Protein AF-A0AAD5NAV1-F1 (afdb_monomer_lite)

Organism: Parelaphostrongylus tenuis (NCBI:txid148309)

Sequence (159 aa):
MESCVYFWVASNVWLARWSDDAETIQQSSNDSSYETNMRLAIYTSLGMGQAVFVCVASTIMALGMVGASRLLHEGILRNILHCPMLFFDITPIGRILNRFGKDTEVVDNELLKSVGQWFFTVGQIVITTVLLLYVTPWAFGPVIAILCINMVVLVNIHF

Structure (mmCIF, N/CA/C/O backbone):
data_AF-A0AAD5NAV1-F1
#
_entry.id   AF-A0AAD5NAV1-F1
#
loop_
_atom_site.group_PDB
_atom_site.id
_atom_site.type_symbol
_atom_site.label_atom_id
_atom_site.label_alt_id
_atom_site.label_comp_id
_atom_site.label_asym_id
_atom_site.label_entity_id
_atom_site.label_seq_id
_atom_site.pdbx_PDB_ins_code
_atom_site.Cartn_x
_atom_site.Cartn_y
_atom_site.Cartn_z
_atom_site.occupancy
_atom_site.B_iso_or_equiv
_atom_site.auth_seq_id
_atom_site.auth_comp_id
_atom_site.auth_asym_id
_atom_site.auth_atom_id
_atom_site.pdbx_PDB_model_num
ATOM 1 N N . MET A 1 1 ? -2.812 3.227 1.968 1.00 52.16 1 MET A N 1
ATOM 2 C CA . MET A 1 1 ? -1.584 2.424 1.739 1.00 52.16 1 MET A CA 1
ATOM 3 C C . MET A 1 1 ? -1.568 1.736 0.373 1.00 52.16 1 MET A C 1
ATOM 5 O O . MET A 1 1 ? -0.492 1.492 -0.150 1.00 52.16 1 MET A O 1
ATOM 9 N N . GLU A 1 2 ? -2.721 1.471 -0.243 1.00 56.53 2 GLU A N 1
ATOM 10 C CA . GLU A 1 2 ? -2.827 0.736 -1.517 1.00 56.53 2 GLU A CA 1
ATOM 11 C C . GLU A 1 2 ? -2.308 1.509 -2.737 1.00 56.53 2 GLU A C 1
ATOM 13 O O . GLU A 1 2 ? -1.747 0.932 -3.663 1.00 56.53 2 GLU A O 1
ATOM 18 N N . SER A 1 3 ? -2.371 2.836 -2.703 1.00 59.62 3 SER A N 1
ATOM 19 C CA . SER A 1 3 ? -1.851 3.694 -3.772 1.00 59.62 3 SER A CA 1
ATOM 20 C C . SER A 1 3 ? -0.318 3.715 -3.834 1.00 59.62 3 SER A C 1
ATOM 22 O O . SER A 1 3 ? 0.250 4.056 -4.866 1.00 59.62 3 SER A O 1
ATOM 24 N N . CYS A 1 4 ? 0.366 3.314 -2.755 1.00 66.38 4 CYS A N 1
ATOM 25 C CA . CYS A 1 4 ? 1.828 3.286 -2.682 1.00 66.38 4 CYS A CA 1
ATOM 26 C C . CYS A 1 4 ? 2.443 2.263 -3.640 1.00 66.38 4 CYS A C 1
ATOM 28 O O . CYS A 1 4 ? 3.585 2.430 -4.056 1.00 66.38 4 CYS A O 1
ATOM 30 N N . VAL A 1 5 ? 1.687 1.222 -3.995 1.00 69.19 5 VAL A N 1
ATOM 31 C CA . VAL A 1 5 ? 2.129 0.155 -4.898 1.00 69.19 5 VAL A CA 1
ATOM 32 C C . VAL A 1 5 ? 2.422 0.700 -6.285 1.00 69.19 5 VAL A C 1
ATOM 34 O O . VAL A 1 5 ? 3.494 0.464 -6.828 1.00 69.19 5 VAL A O 1
ATOM 37 N N . TYR A 1 6 ? 1.491 1.479 -6.831 1.00 73.94 6 TYR A N 1
ATOM 38 C CA . TYR A 1 6 ? 1.618 2.050 -8.168 1.00 73.94 6 TYR A CA 1
ATOM 39 C C . TYR A 1 6 ? 2.817 2.991 -8.260 1.00 73.94 6 TYR A C 1
ATOM 41 O O . TYR A 1 6 ? 3.597 2.899 -9.204 1.00 73.94 6 TYR A O 1
ATOM 49 N N . PHE A 1 7 ? 3.012 3.837 -7.243 1.00 76.69 7 PHE A N 1
ATOM 50 C CA . PHE A 1 7 ? 4.182 4.712 -7.158 1.00 76.69 7 PHE A CA 1
ATOM 51 C C . PHE A 1 7 ? 5.487 3.924 -7.026 1.00 76.69 7 PHE A C 1
ATOM 53 O O . PHE A 1 7 ? 6.465 4.249 -7.695 1.00 76.69 7 PHE A O 1
ATOM 60 N N . TRP A 1 8 ? 5.500 2.864 -6.214 1.00 79.19 8 TRP A N 1
ATOM 61 C CA . TRP A 1 8 ? 6.674 2.010 -6.054 1.00 79.19 8 TRP A CA 1
ATOM 62 C C . TRP A 1 8 ? 7.045 1.313 -7.367 1.00 79.19 8 TRP A C 1
ATOM 64 O O . TRP A 1 8 ? 8.204 1.343 -7.772 1.00 79.19 8 TRP A O 1
ATOM 74 N N . VAL A 1 9 ? 6.071 0.750 -8.082 1.00 80.62 9 VAL A N 1
ATOM 75 C CA . VAL A 1 9 ? 6.316 0.104 -9.379 1.00 80.62 9 VAL A CA 1
ATOM 76 C C . VAL A 1 9 ? 6.769 1.123 -10.425 1.00 80.62 9 VAL A C 1
ATOM 78 O O . VAL A 1 9 ? 7.759 0.878 -11.106 1.00 80.62 9 VAL A O 1
ATOM 81 N N . ALA A 1 10 ? 6.119 2.286 -10.519 1.00 81.44 10 ALA A N 1
ATOM 82 C CA . ALA A 1 10 ? 6.519 3.347 -11.446 1.00 81.44 10 ALA A CA 1
ATOM 83 C C . ALA A 1 10 ? 7.958 3.830 -11.191 1.00 81.44 10 ALA A C 1
ATOM 85 O O . ALA A 1 10 ? 8.724 4.007 -12.136 1.00 81.44 10 ALA A O 1
ATOM 86 N N . SER A 1 11 ? 8.340 3.972 -9.919 1.00 84.25 11 SER A N 1
ATOM 87 C CA . SER A 1 11 ? 9.700 4.315 -9.497 1.00 84.25 11 SER A CA 1
ATOM 88 C C . SER A 1 11 ? 10.721 3.265 -9.956 1.00 84.25 11 SER A C 1
ATOM 90 O O . SER A 1 11 ? 11.721 3.611 -10.584 1.00 84.25 11 SER A O 1
ATOM 92 N N . ASN A 1 12 ? 10.426 1.976 -9.746 1.00 85.88 12 ASN A N 1
ATOM 93 C CA . ASN A 1 12 ? 11.287 0.875 -10.192 1.00 85.88 12 ASN A CA 1
ATOM 94 C C . ASN A 1 12 ? 11.408 0.798 -11.721 1.00 85.88 12 ASN A C 1
ATOM 96 O O . ASN A 1 12 ? 12.498 0.574 -12.239 1.00 85.88 12 ASN A O 1
ATOM 100 N N . VAL A 1 13 ? 10.315 1.012 -12.458 1.00 85.50 13 VAL A N 1
ATOM 101 C CA . VAL A 1 13 ? 10.336 1.018 -13.931 1.00 85.50 13 VAL A CA 1
ATOM 102 C C . VAL A 1 13 ? 11.151 2.192 -14.464 1.00 85.50 13 VAL A C 1
ATOM 104 O O . VAL A 1 13 ? 11.938 2.020 -15.393 1.00 85.50 13 VAL A O 1
ATOM 107 N N . TRP A 1 14 ? 10.989 3.377 -13.875 1.00 86.38 14 TRP A N 1
ATOM 108 C CA . TRP A 1 14 ? 11.767 4.556 -14.244 1.00 86.38 14 TRP A CA 1
ATOM 109 C C . TRP A 1 14 ? 13.263 4.347 -13.991 1.00 86.38 14 TRP A C 1
ATOM 111 O O . TRP A 1 14 ? 14.080 4.623 -14.866 1.00 86.38 14 TRP A O 1
ATOM 121 N N . LEU A 1 15 ? 13.617 3.785 -12.831 1.00 85.38 15 LEU A N 1
ATOM 122 C CA . LEU A 1 15 ? 14.986 3.382 -12.501 1.00 85.38 15 LEU A CA 1
ATOM 123 C C . LEU A 1 15 ? 15.550 2.372 -13.502 1.00 85.38 15 LEU A C 1
ATOM 125 O O . LEU A 1 15 ? 16.676 2.544 -13.956 1.00 85.38 15 LEU A O 1
ATOM 129 N N . ALA A 1 16 ? 14.774 1.351 -13.874 1.00 85.38 16 ALA A N 1
ATOM 130 C CA . ALA A 1 16 ? 15.208 0.353 -14.847 1.00 85.38 16 ALA A CA 1
ATOM 131 C C . ALA A 1 16 ? 15.516 0.990 -16.212 1.00 85.38 16 ALA A C 1
ATOM 133 O O . ALA A 1 16 ? 16.552 0.700 -16.801 1.00 85.38 16 ALA A O 1
ATOM 134 N N . ARG A 1 17 ? 14.666 1.915 -16.681 1.00 84.31 17 ARG A N 1
ATOM 135 C CA . ARG A 1 17 ? 14.905 2.671 -17.924 1.00 84.31 17 ARG A CA 1
ATOM 136 C C . ARG A 1 17 ? 16.124 3.577 -17.834 1.00 84.31 17 ARG A C 1
ATOM 138 O O . ARG A 1 17 ? 16.889 3.673 -18.784 1.00 84.31 17 ARG A O 1
ATOM 145 N N . TRP A 1 18 ? 16.311 4.235 -16.696 1.00 84.31 18 TRP A N 1
ATOM 146 C CA . TRP A 1 18 ? 17.480 5.079 -16.497 1.00 84.31 18 TRP A CA 1
ATOM 147 C C . TRP A 1 18 ? 18.773 4.254 -16.466 1.00 84.31 18 TRP A C 1
ATOM 149 O O . TRP A 1 18 ? 19.765 4.686 -17.042 1.00 84.31 18 TRP A O 1
ATOM 159 N N . SER A 1 19 ? 18.756 3.064 -15.861 1.00 85.00 19 SER A N 1
ATOM 160 C CA . SER A 1 19 ? 19.915 2.166 -15.838 1.00 85.00 19 SER A CA 1
ATOM 161 C C . SER A 1 19 ? 20.346 1.726 -17.240 1.00 85.00 19 SER A C 1
ATOM 163 O O . SER A 1 19 ? 21.541 1.675 -17.499 1.00 85.00 19 SER A O 1
ATOM 165 N N . ASP A 1 20 ? 19.393 1.442 -18.131 1.00 83.56 20 ASP A N 1
ATOM 166 C CA . ASP A 1 20 ? 19.652 1.017 -19.517 1.00 83.56 20 ASP A CA 1
ATOM 167 C C . ASP A 1 20 ? 20.268 2.159 -20.352 1.00 83.56 20 ASP A C 1
ATOM 169 O O . ASP A 1 20 ? 21.282 2.009 -21.032 1.00 83.56 20 ASP A O 1
ATOM 173 N N . ASP A 1 21 ? 19.723 3.370 -20.207 1.00 78.56 21 ASP A N 1
ATOM 174 C CA . ASP A 1 21 ? 20.239 4.559 -20.890 1.00 78.56 21 ASP A CA 1
ATOM 175 C C . ASP A 1 21 ? 21.596 5.035 -20.334 1.00 78.56 21 ASP A C 1
ATOM 177 O O . ASP A 1 21 ? 22.373 5.673 -21.050 1.00 78.56 21 ASP A O 1
ATOM 181 N N . ALA A 1 22 ? 21.894 4.762 -19.058 1.00 75.12 22 ALA A N 1
ATOM 182 C CA . ALA A 1 22 ? 23.135 5.191 -18.411 1.00 75.12 22 ALA A CA 1
ATOM 183 C C . ALA A 1 22 ? 24.380 4.586 -19.080 1.00 75.12 22 ALA A C 1
ATOM 185 O O . ALA A 1 22 ? 25.394 5.279 -19.203 1.00 75.12 22 ALA A O 1
ATOM 186 N N . GLU A 1 23 ? 24.292 3.347 -19.577 1.00 70.00 23 GLU A N 1
ATOM 187 C CA . GLU A 1 23 ? 25.383 2.700 -20.321 1.00 70.00 23 GLU A CA 1
ATOM 188 C C . GLU A 1 23 ? 25.693 3.430 -21.639 1.00 70.00 23 GLU A C 1
ATOM 190 O O . GLU A 1 23 ? 26.857 3.588 -22.012 1.00 70.00 23 GLU A O 1
ATOM 195 N N . THR A 1 24 ? 24.668 3.966 -22.308 1.00 68.25 24 THR A N 1
ATOM 196 C CA . THR A 1 24 ? 24.815 4.713 -23.572 1.00 68.25 24 THR A CA 1
ATOM 197 C C . THR A 1 24 ? 25.344 6.136 -23.341 1.00 68.25 24 THR A C 1
ATOM 199 O O . THR A 1 24 ? 26.148 6.656 -24.120 1.00 68.25 24 THR A O 1
ATOM 202 N N . ILE A 1 25 ? 24.939 6.780 -22.240 1.00 65.31 25 ILE A N 1
ATOM 203 C CA . ILE A 1 25 ? 25.356 8.147 -21.880 1.00 65.31 25 ILE A CA 1
ATOM 204 C C . ILE A 1 25 ? 26.848 8.206 -21.514 1.00 65.31 25 ILE A C 1
ATOM 206 O O . ILE A 1 25 ? 27.511 9.205 -21.796 1.00 65.31 25 ILE A O 1
ATOM 210 N N . GLN A 1 26 ? 27.412 7.130 -20.958 1.00 65.00 26 GLN A N 1
ATOM 211 C CA . GLN A 1 26 ? 28.832 7.061 -20.594 1.00 65.00 26 GLN A CA 1
ATOM 212 C C . GLN A 1 26 ? 29.778 7.135 -21.813 1.00 65.00 26 GLN A C 1
ATOM 214 O O . GLN A 1 26 ? 30.940 7.515 -21.663 1.00 65.00 26 GLN A O 1
ATOM 219 N N . GLN A 1 27 ? 29.287 6.843 -23.024 1.00 64.56 27 GLN A N 1
ATOM 220 C CA . GLN A 1 27 ? 30.049 6.957 -24.275 1.00 64.56 27 GLN A CA 1
ATOM 221 C C . GLN A 1 27 ? 29.978 8.349 -24.936 1.00 64.56 27 GLN A C 1
ATOM 223 O O . GLN A 1 27 ? 30.825 8.653 -25.775 1.00 64.56 27 GLN A O 1
ATOM 228 N N . SER A 1 28 ? 29.021 9.211 -24.565 1.00 63.28 28 SER A N 1
ATOM 229 C CA . SER A 1 28 ? 28.810 10.537 -25.178 1.00 63.28 28 SER A CA 1
ATOM 230 C C . SER A 1 28 ? 29.193 11.665 -24.210 1.00 63.28 28 SER A C 1
ATOM 232 O O . SER A 1 28 ? 28.395 12.135 -23.404 1.00 63.28 28 SER A O 1
ATOM 234 N N . SER A 1 29 ? 30.450 12.099 -24.267 1.00 59.28 29 SER A N 1
ATOM 235 C CA . SER A 1 29 ? 31.145 12.835 -23.201 1.00 59.28 29 SER A CA 1
ATOM 236 C C . SER A 1 29 ? 30.916 14.354 -23.104 1.00 59.28 29 SER A C 1
ATOM 238 O O . SER A 1 29 ? 31.572 14.976 -22.275 1.00 59.28 29 SER A O 1
ATOM 240 N N . ASN A 1 30 ? 30.002 14.972 -23.867 1.00 59.34 30 ASN A N 1
ATOM 241 C CA . ASN A 1 30 ? 29.906 16.446 -23.897 1.00 59.34 30 ASN A CA 1
ATOM 242 C C . ASN A 1 30 ? 28.558 17.094 -23.518 1.00 59.34 30 ASN A C 1
ATOM 244 O O . ASN A 1 30 ? 28.559 18.300 -23.309 1.00 59.34 30 ASN A O 1
ATOM 248 N N . ASP A 1 31 ? 27.453 16.351 -23.351 1.00 59.94 31 ASP A N 1
ATOM 249 C CA . ASP A 1 31 ? 26.134 16.940 -22.989 1.00 59.94 31 ASP A CA 1
ATOM 250 C C . ASP A 1 31 ? 25.371 16.176 -21.877 1.00 59.94 31 ASP A C 1
ATOM 252 O O . ASP A 1 31 ? 24.216 16.456 -21.556 1.00 59.94 31 ASP A O 1
ATOM 256 N N . SER A 1 32 ? 26.024 15.208 -21.228 1.00 65.06 32 SER A N 1
ATOM 257 C CA . SER A 1 32 ? 25.398 14.242 -20.309 1.00 65.06 32 SER A CA 1
ATOM 258 C C . SER A 1 32 ? 24.888 14.826 -18.982 1.00 65.06 32 SER A C 1
ATOM 260 O O . SER A 1 32 ? 24.004 14.244 -18.341 1.00 65.06 32 SER A O 1
ATOM 262 N N . SER A 1 33 ? 25.403 15.979 -18.552 1.00 70.00 33 SER A N 1
ATOM 263 C CA . SER A 1 33 ? 25.073 16.563 -17.245 1.00 70.00 33 SER A CA 1
ATOM 264 C C . SER A 1 33 ? 23.645 17.113 -17.171 1.00 70.00 33 SER A C 1
ATOM 266 O O . SER A 1 33 ? 22.988 16.973 -16.140 1.00 70.00 33 SER A O 1
ATOM 268 N N . TYR A 1 34 ? 23.137 17.731 -18.243 1.00 77.19 34 TYR A N 1
ATOM 269 C CA . TYR A 1 34 ? 21.789 18.316 -18.249 1.00 77.19 34 TYR A CA 1
ATOM 270 C C . TYR A 1 34 ? 20.701 17.230 -18.239 1.00 77.19 34 TYR A C 1
ATOM 272 O O . TYR A 1 34 ? 19.802 17.256 -17.396 1.00 77.19 34 TYR A O 1
ATOM 280 N N . GLU A 1 35 ? 20.846 16.221 -19.099 1.00 78.06 35 GLU A N 1
ATOM 281 C CA . GLU A 1 35 ? 19.932 15.076 -19.201 1.00 78.06 35 GLU A CA 1
ATOM 282 C C . GLU A 1 35 ? 19.859 14.273 -17.893 1.00 78.06 35 GLU A C 1
ATOM 284 O O . GLU A 1 35 ? 18.776 13.902 -17.432 1.00 78.06 35 GLU A O 1
ATOM 289 N N . THR A 1 36 ? 21.003 14.059 -17.235 1.00 80.06 36 THR A N 1
ATOM 290 C CA . THR A 1 36 ? 21.067 13.331 -15.957 1.00 80.06 36 THR A CA 1
ATOM 291 C C . THR A 1 36 ? 20.356 14.093 -14.837 1.00 80.06 36 THR A C 1
ATOM 293 O O . THR A 1 36 ? 19.581 13.504 -14.080 1.00 80.06 36 THR A O 1
ATOM 296 N N . ASN A 1 37 ? 20.556 15.413 -14.757 1.00 83.19 37 ASN A N 1
ATOM 297 C CA . ASN A 1 37 ? 19.893 16.252 -13.757 1.00 83.19 37 ASN A CA 1
ATOM 298 C C . ASN A 1 37 ? 18.370 16.299 -13.960 1.00 83.19 37 ASN A C 1
ATOM 300 O O . ASN A 1 37 ? 17.624 16.231 -12.982 1.00 83.19 37 ASN A O 1
ATOM 304 N N . MET A 1 38 ? 17.889 16.351 -15.209 1.00 84.38 38 MET A N 1
ATOM 305 C CA . MET A 1 38 ? 16.451 16.330 -15.504 1.00 84.38 38 MET A CA 1
ATOM 306 C C . MET A 1 38 ? 15.803 14.989 -15.120 1.00 84.38 38 MET A C 1
ATOM 308 O O . MET A 1 38 ? 14.732 14.965 -14.510 1.00 84.38 38 MET A O 1
ATOM 312 N N . ARG A 1 39 ? 16.470 13.862 -15.392 1.00 82.88 39 ARG A N 1
ATOM 313 C CA . ARG A 1 39 ? 15.993 12.515 -15.018 1.00 82.88 39 ARG A CA 1
ATOM 314 C C . ARG A 1 39 ? 15.960 12.305 -13.503 1.00 82.88 39 ARG A C 1
ATOM 316 O O . ARG A 1 39 ? 14.995 11.737 -12.983 1.00 82.88 39 ARG A O 1
ATOM 323 N N . LEU A 1 40 ? 16.967 12.817 -12.790 1.00 86.44 40 LEU A N 1
ATOM 324 C CA . LEU A 1 40 ? 17.005 12.820 -11.327 1.00 86.44 40 LEU A CA 1
ATOM 325 C C . LEU A 1 40 ? 15.874 13.687 -10.744 1.00 86.44 40 LEU A C 1
ATOM 327 O O . LEU A 1 40 ? 15.228 13.283 -9.776 1.00 86.44 40 LEU A O 1
ATOM 331 N N . ALA A 1 41 ? 15.579 14.841 -11.352 1.00 88.25 41 ALA A N 1
ATOM 332 C CA . ALA A 1 41 ? 14.468 15.703 -10.942 1.00 88.25 41 ALA A CA 1
ATOM 333 C C . ALA A 1 41 ? 13.101 15.002 -11.089 1.00 88.25 41 ALA A C 1
ATOM 335 O O . ALA A 1 41 ? 12.249 15.090 -10.201 1.00 88.25 41 ALA A O 1
ATOM 336 N N . ILE A 1 42 ? 12.893 14.236 -12.164 1.00 87.69 42 ILE A N 1
ATOM 337 C CA . ILE A 1 42 ? 11.669 13.436 -12.353 1.00 87.69 42 ILE A CA 1
ATOM 338 C C . ILE A 1 42 ? 11.567 12.331 -11.291 1.00 87.69 42 ILE A C 1
ATOM 340 O O . ILE A 1 42 ? 10.531 12.181 -10.648 1.00 87.69 42 ILE A O 1
ATOM 344 N N . TYR A 1 43 ? 12.648 11.595 -11.036 1.00 86.00 43 TYR A N 1
ATOM 345 C CA . TYR A 1 43 ? 12.651 10.534 -10.025 1.00 86.00 43 TYR A CA 1
ATOM 346 C C . TYR A 1 43 ? 12.380 11.065 -8.604 1.00 86.00 43 TYR A C 1
ATOM 348 O O . TYR A 1 43 ? 11.557 10.527 -7.861 1.00 86.00 43 TYR A O 1
ATOM 356 N N . THR A 1 44 ? 13.044 12.161 -8.235 1.00 87.69 44 THR A N 1
ATOM 357 C CA . THR A 1 44 ? 12.891 12.798 -6.917 1.00 87.69 44 THR A CA 1
ATOM 358 C C . THR A 1 44 ? 11.506 13.412 -6.727 1.00 87.69 44 THR A C 1
ATOM 360 O O . THR A 1 44 ? 10.917 13.252 -5.657 1.00 87.69 44 THR A O 1
ATOM 363 N N . SER A 1 45 ? 10.937 14.045 -7.758 1.00 87.94 45 SER A N 1
ATOM 364 C CA . SER A 1 45 ? 9.566 14.572 -7.702 1.00 87.94 45 SER A CA 1
ATOM 365 C C . SER A 1 45 ? 8.512 13.466 -7.579 1.00 87.94 45 SER A C 1
ATOM 367 O O . SER A 1 45 ? 7.575 13.617 -6.793 1.00 87.94 45 SER A O 1
ATOM 369 N N . LEU A 1 46 ? 8.691 12.323 -8.254 1.00 85.88 46 LEU A N 1
ATOM 370 C CA . LEU A 1 46 ? 7.827 11.146 -8.090 1.00 85.88 46 LEU A CA 1
ATOM 371 C C . LEU A 1 46 ? 7.880 10.591 -6.659 1.00 85.88 46 LEU A C 1
ATOM 373 O O . LEU A 1 46 ? 6.834 10.330 -6.061 1.00 85.88 46 LEU A O 1
ATOM 377 N N . GLY A 1 47 ? 9.079 10.465 -6.081 1.00 86.12 47 GLY A N 1
ATOM 378 C CA . GLY A 1 47 ? 9.255 10.016 -4.696 1.00 86.12 47 GLY A CA 1
ATOM 379 C C . GLY A 1 47 ? 8.661 10.988 -3.671 1.00 86.12 47 GLY A C 1
ATOM 380 O O . GLY A 1 47 ? 8.013 10.574 -2.709 1.00 86.12 47 GLY A O 1
ATOM 381 N N . MET A 1 48 ? 8.811 12.293 -3.895 1.00 88.94 48 MET A N 1
ATOM 382 C CA . MET A 1 48 ? 8.233 13.314 -3.020 1.00 88.94 48 MET A CA 1
ATOM 383 C C . MET A 1 48 ? 6.701 13.345 -3.119 1.00 88.94 48 MET A C 1
ATOM 385 O O . MET A 1 48 ? 6.022 13.423 -2.095 1.00 88.94 48 MET A O 1
ATOM 389 N N . GLY A 1 49 ? 6.149 13.186 -4.326 1.00 87.62 49 GLY A N 1
ATOM 390 C CA . GLY A 1 49 ? 4.712 13.015 -4.541 1.00 87.62 49 GLY A CA 1
ATOM 391 C C . GLY A 1 49 ? 4.158 11.783 -3.822 1.00 87.62 49 GLY A C 1
ATOM 392 O O . GLY A 1 49 ? 3.128 11.871 -3.152 1.00 87.62 49 GLY A O 1
ATOM 393 N N . GLN A 1 50 ? 4.881 10.660 -3.870 1.00 84.12 50 GLN A N 1
ATOM 394 C CA . GLN A 1 50 ? 4.534 9.457 -3.114 1.00 84.12 50 GLN A CA 1
ATOM 395 C C . GLN A 1 50 ? 4.507 9.727 -1.604 1.00 84.12 50 GLN A C 1
ATOM 397 O O . GLN A 1 50 ? 3.541 9.351 -0.940 1.00 84.12 50 GLN A O 1
ATOM 402 N N . ALA A 1 51 ? 5.535 10.382 -1.056 1.00 85.38 51 ALA A N 1
ATOM 403 C CA . ALA A 1 51 ? 5.616 10.678 0.374 1.00 85.38 51 ALA A CA 1
ATOM 404 C C . ALA A 1 51 ? 4.435 11.540 0.847 1.00 85.38 51 ALA A C 1
ATOM 406 O O . ALA A 1 51 ? 3.785 11.213 1.842 1.00 85.38 51 ALA A O 1
ATOM 407 N N . VAL A 1 52 ? 4.099 12.594 0.097 1.00 89.75 52 VAL A N 1
ATOM 408 C CA . VAL A 1 52 ? 2.939 13.451 0.390 1.00 89.75 52 VAL A CA 1
ATOM 409 C C . VAL A 1 52 ? 1.645 12.644 0.339 1.00 89.75 52 VAL A C 1
ATOM 411 O O . VAL A 1 52 ? 0.829 12.727 1.258 1.00 89.75 52 VAL A O 1
ATOM 414 N N . PHE A 1 53 ? 1.470 11.821 -0.694 1.00 84.81 53 PHE A N 1
ATOM 415 C CA . PHE A 1 53 ? 0.280 10.992 -0.837 1.00 84.81 53 PHE A CA 1
ATOM 416 C C . PHE A 1 53 ? 0.117 10.014 0.339 1.00 84.81 53 PHE A C 1
ATOM 418 O O . PHE A 1 53 ? -0.983 9.863 0.872 1.00 84.81 53 PHE A O 1
ATOM 425 N N . VAL A 1 54 ? 1.207 9.382 0.787 1.00 83.44 54 VAL A N 1
ATOM 426 C CA . VAL A 1 54 ? 1.199 8.484 1.953 1.00 83.44 54 VAL A CA 1
ATOM 427 C C . VAL A 1 54 ? 0.771 9.230 3.213 1.00 83.44 54 VAL A C 1
ATOM 429 O O . VAL A 1 54 ? -0.080 8.725 3.942 1.00 83.44 54 VAL A O 1
ATOM 432 N N . CYS A 1 55 ? 1.317 10.424 3.454 1.00 86.88 55 CYS A N 1
ATOM 433 C CA . CYS A 1 55 ? 0.974 11.241 4.619 1.00 86.88 55 CYS A CA 1
ATOM 434 C C . CYS A 1 55 ? -0.502 11.667 4.623 1.00 86.88 55 CYS A C 1
ATOM 436 O O . CYS A 1 55 ? -1.167 11.631 5.660 1.00 86.88 55 CYS A O 1
ATOM 438 N N . VAL A 1 56 ? -1.045 12.044 3.465 1.00 89.12 56 VAL A N 1
ATOM 439 C CA . VAL A 1 56 ? -2.467 12.395 3.345 1.00 89.12 56 VAL A CA 1
ATOM 440 C C . VAL A 1 56 ? -3.337 11.162 3.585 1.00 89.12 56 VAL A C 1
ATOM 442 O O . VAL A 1 56 ? -4.271 11.207 4.384 1.00 89.12 56 VAL A O 1
ATOM 445 N N . ALA A 1 57 ? -3.002 10.037 2.952 1.00 82.19 57 ALA A N 1
ATOM 446 C CA . ALA A 1 57 ? -3.744 8.794 3.109 1.00 82.19 57 ALA A CA 1
ATOM 447 C C . ALA A 1 57 ? -3.719 8.280 4.557 1.00 82.19 57 ALA A C 1
ATOM 449 O O . ALA A 1 57 ? -4.751 7.833 5.054 1.00 82.19 57 ALA A O 1
ATOM 450 N N . SER A 1 58 ? -2.579 8.359 5.252 1.00 82.31 58 SER A N 1
ATOM 451 C CA . SER A 1 58 ? -2.477 7.953 6.659 1.00 82.31 58 SER A CA 1
ATOM 452 C C . SER A 1 58 ? -3.312 8.851 7.570 1.00 82.31 58 SER A C 1
ATOM 454 O O . SER A 1 58 ? -3.986 8.347 8.464 1.00 82.31 58 SER A O 1
ATOM 456 N N . THR A 1 59 ? -3.346 10.157 7.299 1.00 86.81 59 THR A N 1
ATOM 457 C CA . THR A 1 59 ? -4.174 11.113 8.047 1.00 86.81 59 THR A CA 1
ATOM 458 C C . THR A 1 59 ? -5.664 10.826 7.861 1.00 86.81 59 THR A C 1
ATOM 460 O O . THR A 1 59 ? -6.404 10.751 8.839 1.00 86.81 59 THR A O 1
ATOM 463 N N . ILE A 1 60 ? -6.113 10.596 6.622 1.00 86.19 60 ILE A N 1
ATOM 464 C CA . ILE A 1 60 ? -7.510 10.234 6.327 1.00 86.19 60 ILE A CA 1
ATOM 465 C C . ILE A 1 60 ? -7.887 8.927 7.029 1.00 86.19 60 ILE A C 1
ATOM 467 O O . ILE A 1 60 ? -8.952 8.831 7.636 1.00 86.19 60 ILE A O 1
ATOM 471 N N . MET A 1 61 ? -7.004 7.929 6.983 1.00 79.69 61 MET A N 1
ATOM 472 C CA . MET A 1 61 ? -7.239 6.630 7.608 1.00 79.69 61 MET A CA 1
ATOM 473 C C . MET A 1 61 ? -7.313 6.739 9.137 1.00 79.69 61 MET A C 1
ATOM 475 O O . MET A 1 61 ? -8.187 6.128 9.747 1.00 79.69 61 MET A O 1
ATOM 479 N N . ALA A 1 62 ? -6.467 7.571 9.753 1.00 81.56 62 ALA A N 1
ATOM 480 C CA . ALA A 1 62 ? -6.519 7.852 11.186 1.00 81.56 62 ALA A CA 1
ATOM 481 C C . ALA A 1 62 ? -7.843 8.521 11.590 1.00 81.56 62 ALA A C 1
ATOM 483 O O . ALA A 1 62 ? -8.481 8.101 12.554 1.00 81.56 62 ALA A O 1
ATOM 484 N N . LEU A 1 63 ? -8.306 9.513 10.823 1.00 86.12 63 LEU A N 1
ATOM 485 C CA . LEU A 1 63 ? -9.600 10.160 11.064 1.00 86.12 63 LEU A CA 1
ATOM 486 C C . LEU A 1 63 ? -10.774 9.184 10.878 1.00 86.12 63 LEU A C 1
ATOM 488 O O . LEU A 1 63 ? -11.704 9.178 11.685 1.00 86.12 63 LEU A O 1
ATOM 492 N N . GLY A 1 64 ? -10.710 8.324 9.856 1.00 83.44 64 GLY A N 1
ATOM 493 C CA . GLY A 1 64 ? -11.706 7.281 9.607 1.0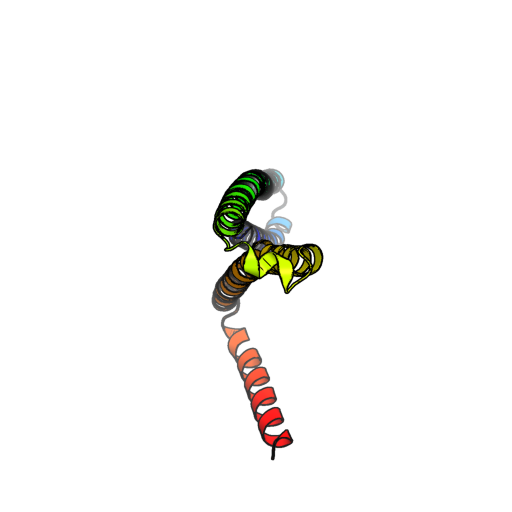0 83.44 64 GLY A CA 1
ATOM 494 C C . GLY A 1 64 ? -11.787 6.256 10.739 1.00 83.44 64 GLY A C 1
ATOM 495 O O . GLY A 1 64 ? -12.883 5.917 11.176 1.00 83.44 64 GLY A O 1
ATOM 496 N N . MET A 1 65 ? -10.641 5.826 11.274 1.00 78.19 65 MET A N 1
ATOM 497 C CA . MET A 1 65 ? -10.567 4.898 12.407 1.00 78.19 65 MET A CA 1
ATOM 498 C C . MET A 1 65 ? -11.180 5.498 13.679 1.00 78.19 65 MET A C 1
ATOM 500 O O . MET A 1 65 ? -11.941 4.827 14.373 1.00 78.19 65 MET A O 1
ATOM 504 N N . VAL A 1 66 ? -10.921 6.781 13.953 1.00 82.88 66 VAL A N 1
ATOM 505 C CA . VAL A 1 66 ? -11.552 7.491 15.080 1.00 82.88 66 VAL A CA 1
ATOM 506 C C . VAL A 1 66 ? -13.072 7.573 14.899 1.00 82.88 66 VAL A C 1
ATOM 508 O O . VAL A 1 66 ? -13.816 7.387 15.862 1.00 82.88 66 VAL A O 1
ATOM 511 N N . GLY A 1 67 ? -13.550 7.815 13.674 1.00 84.75 67 GLY A N 1
ATOM 512 C CA . GLY A 1 67 ? -14.982 7.809 13.358 1.00 84.75 67 GLY A CA 1
ATOM 513 C C . GLY A 1 67 ? -15.631 6.435 13.547 1.00 84.75 67 GLY A C 1
ATOM 514 O O . GLY A 1 67 ? -16.674 6.334 14.193 1.00 84.75 67 GLY A O 1
ATOM 515 N N . ALA A 1 68 ? -14.992 5.376 13.045 1.00 78.75 68 ALA A N 1
ATOM 516 C CA . ALA A 1 68 ? -15.464 4.001 13.188 1.00 78.75 68 ALA A CA 1
ATOM 517 C C . ALA A 1 68 ? -15.535 3.574 14.663 1.00 78.75 68 ALA A C 1
ATOM 519 O O . ALA A 1 68 ? -16.573 3.088 15.109 1.00 78.75 68 ALA A O 1
ATOM 520 N N . SER A 1 69 ? -14.486 3.857 15.443 1.00 78.81 69 SER A N 1
ATOM 521 C CA . SER A 1 69 ? -14.442 3.560 16.880 1.00 78.81 69 SER A CA 1
ATOM 522 C C . SER A 1 69 ? -15.607 4.206 17.642 1.00 78.81 69 SER A C 1
ATOM 524 O O . SER A 1 69 ? -16.229 3.558 18.484 1.00 78.81 69 SER A O 1
ATOM 526 N N . ARG A 1 70 ? -15.972 5.454 17.312 1.00 82.38 70 ARG A N 1
ATOM 527 C CA . ARG A 1 70 ? -17.128 6.131 17.928 1.00 82.38 70 ARG A CA 1
ATOM 528 C C . ARG A 1 70 ? -18.453 5.447 17.596 1.00 82.38 70 ARG A C 1
ATOM 530 O O . ARG A 1 70 ? -19.247 5.211 18.502 1.00 82.38 70 ARG A O 1
ATOM 537 N N . LEU A 1 71 ? -18.674 5.099 16.328 1.00 83.38 71 LEU A N 1
ATOM 538 C CA . LEU A 1 71 ? -19.910 4.452 15.877 1.00 83.38 71 LEU A CA 1
ATOM 539 C C . LEU A 1 71 ? -20.122 3.086 16.552 1.00 83.38 71 LEU A C 1
ATOM 541 O O . LEU A 1 71 ? -21.229 2.762 16.984 1.00 83.38 71 LEU A O 1
ATOM 545 N N . LEU A 1 72 ? -19.050 2.302 16.674 1.00 79.88 72 LEU A N 1
ATOM 546 C CA . LEU A 1 72 ? -19.069 0.997 17.332 1.00 79.88 72 LEU A CA 1
ATOM 547 C C . LEU A 1 72 ? -19.311 1.117 18.838 1.00 79.88 72 LEU A C 1
ATOM 549 O O . LEU A 1 72 ? -20.166 0.411 19.380 1.00 79.88 72 LEU A O 1
ATOM 553 N N . HIS A 1 73 ? -18.650 2.068 19.504 1.00 81.50 73 HIS A N 1
ATOM 554 C CA . HIS A 1 73 ? -18.889 2.335 20.922 1.00 81.50 73 HIS A CA 1
ATOM 555 C C . HIS A 1 73 ? -20.337 2.750 21.214 1.00 81.50 73 HIS A C 1
ATOM 557 O O . HIS A 1 73 ? -20.935 2.230 22.159 1.00 81.50 73 HIS A O 1
ATOM 563 N N . GLU A 1 74 ? -20.925 3.638 20.408 1.00 83.62 74 GLU A N 1
ATOM 564 C CA . GLU A 1 74 ? -22.323 4.055 20.579 1.00 83.62 74 GLU A CA 1
ATOM 565 C C . GLU A 1 74 ? -23.307 2.900 20.345 1.00 83.62 74 GLU A C 1
ATOM 567 O O . GLU A 1 74 ? -24.261 2.731 21.112 1.00 83.62 74 GLU A O 1
ATOM 572 N N . GLY A 1 75 ? -23.062 2.062 19.331 1.00 81.50 75 GLY A N 1
ATOM 573 C CA . GLY A 1 75 ? -23.889 0.890 19.037 1.00 81.50 75 GLY A CA 1
ATOM 574 C C . GLY A 1 75 ? -23.904 -0.129 20.179 1.00 81.50 75 GLY A C 1
ATOM 575 O O . GLY A 1 75 ? -24.971 -0.615 20.569 1.00 81.50 75 GLY A O 1
ATOM 576 N N . ILE A 1 76 ? -22.736 -0.407 20.761 1.00 77.06 76 ILE A N 1
ATOM 577 C CA . ILE A 1 76 ? -22.590 -1.340 21.885 1.00 77.06 76 ILE A CA 1
ATOM 578 C C . ILE A 1 76 ? -23.235 -0.772 23.150 1.00 77.06 76 ILE A C 1
ATOM 580 O O . ILE A 1 76 ? -23.989 -1.480 23.820 1.00 77.06 76 ILE A O 1
ATOM 584 N N . LEU A 1 77 ? -23.004 0.510 23.453 1.00 81.12 77 LEU A N 1
ATOM 585 C CA . LEU A 1 77 ? -23.592 1.163 24.622 1.00 81.12 77 LEU A CA 1
ATOM 586 C C . LEU A 1 77 ? -25.124 1.136 24.560 1.00 81.12 77 LEU A C 1
ATOM 588 O O . LEU A 1 77 ? -25.780 0.783 25.541 1.00 81.12 77 LEU A O 1
ATOM 592 N N . ARG A 1 78 ? -25.705 1.424 23.389 1.00 83.06 78 ARG A N 1
ATOM 593 C CA . ARG A 1 78 ? -27.158 1.366 23.186 1.00 83.06 78 ARG A CA 1
ATOM 594 C C . ARG A 1 78 ? -27.716 -0.042 23.392 1.00 83.06 78 ARG A C 1
ATOM 596 O O . ARG A 1 78 ? -28.784 -0.177 23.986 1.00 83.06 78 ARG A O 1
ATOM 603 N N . ASN A 1 79 ? -27.019 -1.075 22.919 1.00 78.00 79 ASN A N 1
ATOM 604 C CA . ASN A 1 79 ? -27.450 -2.466 23.086 1.00 78.00 79 ASN A CA 1
ATOM 605 C C . ASN A 1 79 ? -27.366 -2.938 24.543 1.00 78.00 79 ASN A C 1
ATOM 607 O O . ASN A 1 79 ? -28.259 -3.646 25.002 1.00 78.00 79 ASN A O 1
ATOM 611 N N . ILE A 1 80 ? -26.336 -2.519 25.283 1.00 77.62 80 ILE A N 1
ATOM 612 C CA . ILE A 1 80 ? -26.194 -2.839 26.711 1.00 77.62 80 ILE A CA 1
ATOM 613 C C . ILE A 1 80 ? -27.342 -2.227 27.521 1.00 77.62 80 ILE A C 1
ATOM 615 O O . ILE A 1 80 ? -27.914 -2.905 28.371 1.00 77.62 80 ILE A O 1
ATOM 619 N N . LEU A 1 81 ? -27.724 -0.981 27.225 1.00 78.81 81 LEU A N 1
ATOM 620 C CA . LEU A 1 81 ? -28.801 -0.278 27.933 1.00 78.81 81 LEU A CA 1
ATOM 621 C C . LEU A 1 81 ? -30.199 -0.887 27.712 1.00 78.81 81 LEU A C 1
ATOM 623 O O . LEU A 1 81 ? -31.083 -0.668 28.533 1.00 78.81 81 LEU A O 1
ATOM 627 N N . HIS A 1 82 ? -30.406 -1.657 26.638 1.00 82.00 82 HIS A N 1
ATOM 628 C CA . HIS A 1 82 ? -31.680 -2.335 26.347 1.00 82.00 82 HIS A CA 1
ATOM 629 C C . HIS A 1 82 ? -31.724 -3.798 26.820 1.00 82.00 82 HIS A C 1
ATOM 631 O O . HIS A 1 82 ? -32.726 -4.484 26.610 1.00 82.00 82 HIS A O 1
ATOM 637 N N . CYS A 1 83 ? -30.656 -4.308 27.436 1.00 76.19 83 CYS A N 1
ATOM 638 C CA . CYS A 1 83 ? -30.603 -5.692 27.893 1.00 76.19 83 CYS A CA 1
ATOM 639 C C . CYS A 1 83 ? -31.436 -5.879 29.183 1.00 76.19 83 CYS A C 1
ATOM 641 O O . CYS A 1 83 ? -31.327 -5.056 30.096 1.00 76.19 83 CYS A O 1
ATOM 643 N N . PRO A 1 84 ? -32.271 -6.935 29.297 1.00 76.00 84 PRO A N 1
ATOM 644 C CA . PRO A 1 84 ? -33.069 -7.181 30.495 1.00 76.00 84 PRO A CA 1
ATOM 645 C C . PRO A 1 84 ? -32.184 -7.423 31.720 1.00 76.00 84 PRO A C 1
ATOM 647 O O . PRO A 1 84 ? -31.194 -8.152 31.659 1.00 76.00 84 PRO A O 1
ATOM 650 N N . MET A 1 85 ? -32.604 -6.869 32.859 1.00 69.62 85 MET A N 1
ATOM 651 C CA . MET A 1 85 ? -31.850 -6.862 34.120 1.00 69.62 85 MET A CA 1
ATOM 652 C C . MET A 1 85 ? -31.409 -8.267 34.582 1.00 69.62 85 MET A C 1
ATOM 654 O O . MET A 1 85 ? -30.332 -8.438 35.140 1.00 69.62 85 MET A O 1
ATOM 658 N N . LEU A 1 86 ? -32.194 -9.288 34.227 1.00 72.38 86 LEU A N 1
ATOM 659 C CA . LEU A 1 86 ? -31.968 -10.704 34.534 1.00 72.38 86 LEU A CA 1
ATOM 660 C C . LEU A 1 86 ? -30.688 -11.285 33.895 1.00 72.38 86 LEU A C 1
ATOM 662 O O . LEU A 1 86 ? -30.112 -12.239 34.411 1.00 72.38 86 LEU A O 1
ATOM 666 N N . PHE A 1 87 ? -30.203 -10.696 32.797 1.00 64.50 87 PHE A N 1
ATOM 667 C CA . PHE A 1 87 ? -28.936 -11.080 32.164 1.00 64.50 87 PHE A CA 1
ATOM 668 C C . PHE A 1 87 ? -27.714 -10.641 32.994 1.00 64.50 87 PHE A C 1
ATOM 670 O O . PHE A 1 87 ? -26.649 -11.256 32.926 1.00 64.50 87 PHE A O 1
ATOM 677 N N . PHE A 1 88 ? -27.870 -9.602 33.819 1.00 64.81 88 PHE A N 1
ATOM 678 C CA . PHE A 1 88 ? -26.800 -9.056 34.653 1.00 64.81 88 PHE A CA 1
ATOM 679 C C . PHE A 1 88 ? -26.610 -9.800 35.985 1.00 64.81 88 PHE A C 1
ATOM 681 O O . PHE A 1 88 ? -25.531 -9.705 36.566 1.00 64.81 88 PHE A O 1
ATOM 688 N N . ASP A 1 89 ? -27.595 -10.595 36.422 1.00 66.69 89 ASP A N 1
ATOM 689 C CA . ASP A 1 89 ? -27.526 -11.374 37.670 1.00 66.69 89 ASP A CA 1
ATOM 690 C C . ASP A 1 89 ? -26.884 -12.766 37.493 1.00 66.69 89 ASP A C 1
ATOM 692 O O . ASP A 1 89 ? -26.293 -13.309 38.426 1.00 66.69 89 ASP A O 1
ATOM 696 N N . ILE A 1 90 ? -26.964 -13.358 36.295 1.00 71.00 90 ILE A N 1
ATOM 697 C CA . ILE A 1 90 ? -26.501 -14.738 36.023 1.00 71.00 90 ILE A CA 1
ATOM 698 C C . ILE A 1 90 ? -25.026 -14.773 35.587 1.00 71.00 90 ILE A C 1
ATOM 700 O O . ILE A 1 90 ? -24.327 -15.777 35.744 1.00 71.00 90 ILE A O 1
ATOM 704 N N . THR A 1 91 ? -24.521 -13.663 35.055 1.00 66.00 91 THR A N 1
ATOM 705 C CA . THR A 1 91 ? -23.164 -13.552 34.518 1.00 66.00 91 THR A CA 1
ATOM 706 C C . THR A 1 91 ? -22.488 -12.298 35.052 1.00 66.00 91 THR A C 1
ATOM 708 O O . THR A 1 91 ? -23.031 -11.210 34.876 1.00 66.00 91 THR A O 1
ATOM 711 N N . PRO A 1 92 ? -21.289 -12.398 35.660 1.00 72.06 92 PRO A N 1
ATOM 712 C CA . PRO A 1 92 ? -20.607 -11.221 36.178 1.00 72.06 92 PRO A CA 1
ATOM 713 C C . PRO A 1 92 ? -20.352 -10.240 35.028 1.00 72.06 92 PRO A C 1
ATOM 715 O O . PRO A 1 92 ? -19.640 -10.581 34.079 1.00 72.06 92 PRO A O 1
ATOM 718 N N . ILE A 1 93 ? -20.915 -9.028 35.131 1.00 68.75 93 ILE A N 1
ATOM 719 C CA . ILE A 1 93 ? -20.822 -7.933 34.144 1.00 68.75 93 ILE A CA 1
ATOM 720 C C . ILE A 1 93 ? -19.399 -7.769 33.594 1.00 68.75 93 ILE A C 1
ATOM 722 O O . ILE A 1 93 ? -19.208 -7.618 32.389 1.00 68.75 93 ILE A O 1
ATOM 726 N N . GLY A 1 94 ? -18.387 -7.891 34.458 1.00 72.25 94 GLY A N 1
ATOM 727 C CA . GLY A 1 94 ? -16.982 -7.768 34.069 1.00 72.25 94 GLY A CA 1
ATOM 728 C C . GLY A 1 94 ? -16.506 -8.818 33.057 1.00 72.25 94 GLY A C 1
ATOM 729 O O . GLY A 1 94 ? -15.670 -8.510 32.214 1.00 72.25 94 GLY A O 1
ATOM 730 N N . ARG A 1 95 ? -17.046 -10.045 33.074 1.00 76.94 95 ARG A N 1
ATOM 731 C CA . ARG A 1 95 ? -16.634 -11.119 32.150 1.00 76.94 95 ARG A CA 1
ATOM 732 C C . ARG A 1 95 ? -17.274 -10.962 30.768 1.00 76.94 95 ARG A C 1
ATOM 734 O O . ARG A 1 95 ? -16.618 -11.240 29.769 1.00 76.94 95 ARG A O 1
ATOM 741 N N . ILE A 1 96 ? -18.519 -10.483 30.712 1.00 76.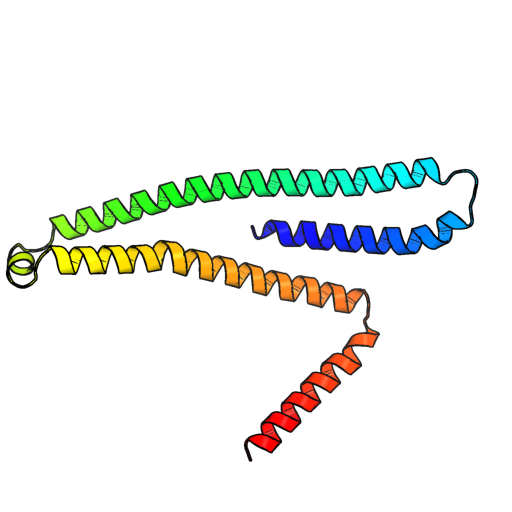69 96 ILE A N 1
ATOM 742 C CA . ILE A 1 96 ? -19.200 -10.150 29.451 1.00 76.69 96 ILE A CA 1
ATOM 743 C C . ILE A 1 96 ? -18.535 -8.934 28.813 1.00 76.69 96 ILE A C 1
ATOM 745 O O . ILE A 1 96 ? -18.201 -8.984 27.635 1.00 76.69 96 ILE A O 1
ATOM 749 N N . LEU A 1 97 ? -18.277 -7.882 29.594 1.00 76.94 97 LEU A N 1
ATOM 750 C CA . LEU A 1 97 ? -17.658 -6.655 29.098 1.00 76.94 97 LEU A CA 1
ATOM 751 C C . LEU A 1 97 ? -16.235 -6.899 28.577 1.00 76.94 97 LEU A C 1
ATOM 753 O O . LEU A 1 97 ? -15.886 -6.410 27.509 1.00 76.94 97 LEU A O 1
ATOM 757 N N . ASN A 1 98 ? -15.441 -7.712 29.281 1.00 80.44 98 ASN A N 1
ATOM 758 C CA . ASN A 1 98 ? -14.088 -8.062 28.846 1.00 80.44 98 ASN A CA 1
ATOM 759 C C . ASN A 1 98 ? -14.086 -8.886 27.547 1.00 80.44 98 ASN A C 1
ATOM 761 O O . ASN A 1 98 ? -13.215 -8.715 26.700 1.00 80.44 98 ASN A O 1
ATOM 765 N N . ARG A 1 99 ? -15.075 -9.770 27.366 1.00 82.62 99 ARG A N 1
ATOM 766 C CA . ARG A 1 99 ? -15.213 -10.561 26.140 1.00 82.62 99 ARG A CA 1
ATOM 767 C C . ARG A 1 99 ? -15.726 -9.717 24.975 1.00 82.62 99 ARG A C 1
ATOM 769 O O . ARG A 1 99 ? -15.128 -9.756 23.914 1.00 82.62 99 ARG A O 1
ATOM 776 N N . PHE A 1 100 ? -16.765 -8.910 25.184 1.00 78.12 100 PHE A N 1
ATOM 777 C CA . PHE A 1 100 ? -17.287 -8.014 24.150 1.00 78.12 100 PHE A CA 1
ATOM 778 C C . PHE A 1 100 ? -16.265 -6.969 23.713 1.00 78.12 100 PHE A C 1
ATOM 780 O O . PHE A 1 100 ? -16.134 -6.734 22.518 1.00 78.12 100 PHE A O 1
ATOM 787 N N . GLY A 1 101 ? -15.532 -6.365 24.653 1.00 81.06 101 GLY A N 1
ATOM 788 C CA . GLY A 1 101 ? -14.471 -5.412 24.331 1.00 81.06 101 GLY A CA 1
ATOM 789 C C . GLY A 1 101 ? -13.385 -6.053 23.473 1.00 81.06 101 GLY A C 1
ATOM 790 O O . GLY A 1 101 ? -13.020 -5.500 22.443 1.00 81.06 101 GLY A O 1
ATOM 791 N N . LYS A 1 102 ? -12.955 -7.266 23.839 1.00 81.75 102 LYS A N 1
ATOM 792 C CA . LYS A 1 102 ? -11.942 -8.012 23.088 1.00 81.75 102 LYS A CA 1
ATOM 793 C C . LYS A 1 102 ? -12.433 -8.480 21.716 1.00 81.75 102 LYS A C 1
ATOM 795 O O . LYS A 1 102 ? -11.697 -8.370 20.744 1.00 81.75 102 LYS A O 1
ATOM 800 N N . ASP A 1 103 ? -13.668 -8.964 21.621 1.00 83.50 103 ASP A N 1
ATOM 801 C CA . ASP A 1 103 ? -14.253 -9.409 20.352 1.00 83.50 103 ASP A CA 1
ATOM 802 C C . ASP A 1 103 ? -14.460 -8.212 19.403 1.00 83.50 103 ASP A C 1
ATOM 804 O O . ASP A 1 103 ? -14.144 -8.300 18.220 1.00 83.50 103 ASP A O 1
ATOM 808 N N . THR A 1 104 ? -14.908 -7.068 19.928 1.00 80.00 104 THR A N 1
ATOM 809 C CA . THR A 1 104 ? -15.068 -5.819 19.160 1.00 80.00 104 THR A CA 1
ATOM 810 C C . THR A 1 104 ? -13.721 -5.286 18.682 1.00 80.00 104 THR A C 1
ATOM 812 O O . THR A 1 104 ? -13.570 -4.963 17.511 1.00 80.00 104 THR A O 1
ATOM 815 N N . GLU A 1 105 ? -12.709 -5.262 19.551 1.00 81.88 105 GLU A N 1
ATOM 816 C CA . GLU A 1 105 ? -11.358 -4.827 19.187 1.00 81.88 105 GLU A CA 1
ATOM 817 C C . GLU A 1 105 ? -10.764 -5.682 18.057 1.00 81.88 105 GLU A C 1
ATOM 819 O O . GLU A 1 105 ? -10.150 -5.144 17.134 1.00 81.88 105 GLU A O 1
ATOM 824 N N . VAL A 1 106 ? -10.981 -7.001 18.099 1.00 83.12 106 VAL A N 1
ATOM 825 C CA . VAL A 1 106 ? -10.540 -7.924 17.045 1.00 83.12 106 VAL A CA 1
ATOM 826 C C . VAL A 1 106 ? -11.303 -7.681 15.742 1.00 83.12 106 VAL A C 1
ATOM 828 O O . VAL A 1 106 ? -10.685 -7.615 14.680 1.00 83.12 106 VAL A O 1
ATOM 831 N N . VAL A 1 107 ? -12.627 -7.521 15.784 1.00 81.56 107 VAL A N 1
ATOM 832 C CA . VAL A 1 107 ? -13.404 -7.245 14.566 1.00 81.56 107 VAL A CA 1
ATOM 833 C C . VAL A 1 107 ? -13.030 -5.890 13.960 1.00 81.56 107 VAL A C 1
ATOM 835 O O . VAL A 1 107 ? -12.888 -5.789 12.746 1.00 81.56 107 VAL A O 1
ATOM 838 N N . ASP A 1 108 ? -12.795 -4.862 14.765 1.00 79.56 108 ASP A N 1
ATOM 839 C CA . ASP A 1 108 ? -12.567 -3.518 14.234 1.00 79.56 108 ASP A CA 1
ATOM 840 C C . ASP A 1 108 ? -11.136 -3.312 13.738 1.00 79.56 108 ASP A C 1
ATOM 842 O O . ASP A 1 108 ? -10.921 -2.713 12.682 1.00 79.56 108 ASP A O 1
ATOM 846 N N . ASN A 1 109 ? -10.144 -3.824 14.470 1.00 80.38 109 ASN A N 1
ATOM 847 C CA . ASN A 1 109 ? -8.743 -3.625 14.112 1.00 80.38 109 ASN A CA 1
ATOM 848 C C . ASN A 1 109 ? -8.209 -4.744 13.225 1.00 80.38 109 ASN A C 1
ATOM 850 O O . ASN A 1 109 ? -7.640 -4.469 12.169 1.00 80.38 109 ASN A O 1
ATOM 854 N N . GLU A 1 110 ? -8.376 -6.003 13.631 1.00 83.75 110 GLU A N 1
ATOM 855 C CA . GLU A 1 110 ? -7.737 -7.122 12.931 1.00 83.75 110 GLU A CA 1
ATOM 856 C C . GLU A 1 110 ? -8.451 -7.456 11.625 1.00 83.75 110 GLU A C 1
ATOM 858 O O . GLU A 1 110 ? -7.785 -7.671 10.611 1.00 83.75 110 GLU A O 1
ATOM 863 N N . LEU A 1 111 ? -9.788 -7.448 11.594 1.00 80.50 111 LEU A N 1
ATOM 864 C CA . LEU A 1 111 ? -10.527 -7.769 10.368 1.00 80.50 111 LEU A CA 1
ATOM 865 C C . LEU A 1 111 ? -10.323 -6.690 9.302 1.00 80.50 111 LEU A C 1
ATOM 867 O O . LEU A 1 111 ? -9.994 -7.010 8.161 1.00 80.50 111 LEU A O 1
ATOM 871 N N . LEU A 1 112 ? -10.448 -5.414 9.673 1.00 79.44 112 LEU A N 1
ATOM 872 C CA . LEU A 1 112 ? -10.297 -4.307 8.731 1.00 79.44 112 LEU A CA 1
ATOM 873 C C . LEU A 1 112 ? -8.862 -4.220 8.187 1.00 79.44 112 LEU A C 1
ATOM 875 O O . LEU A 1 112 ? -8.658 -4.032 6.985 1.00 79.44 112 LEU A O 1
ATOM 879 N N . LYS A 1 113 ? -7.862 -4.441 9.050 1.00 81.81 113 LYS A N 1
ATOM 880 C CA . LYS A 1 113 ? -6.451 -4.518 8.653 1.00 81.81 113 LYS A CA 1
ATOM 881 C C . LYS A 1 113 ? -6.175 -5.722 7.756 1.00 81.81 113 LYS A C 1
ATOM 883 O O . LYS A 1 113 ? -5.527 -5.560 6.726 1.00 81.81 113 LYS A O 1
ATOM 888 N N . SER A 1 114 ? -6.690 -6.900 8.103 1.00 83.00 114 SER A N 1
ATOM 889 C CA . SER A 1 114 ? -6.493 -8.128 7.321 1.00 83.00 114 SER A CA 1
ATOM 890 C C . SER A 1 114 ? -7.120 -8.026 5.934 1.00 83.00 114 SER A C 1
ATOM 892 O O . SER A 1 114 ? -6.485 -8.393 4.950 1.00 83.00 114 SER A O 1
ATOM 894 N N . VAL A 1 115 ? -8.334 -7.477 5.835 1.00 79.19 115 VAL A N 1
ATOM 895 C CA . VAL A 1 115 ? -9.028 -7.272 4.556 1.00 79.19 115 VAL A CA 1
ATOM 896 C C . VAL A 1 115 ? -8.274 -6.270 3.682 1.00 79.19 115 VAL A C 1
ATOM 898 O O . VAL A 1 115 ? -8.009 -6.562 2.518 1.00 79.19 115 VAL A 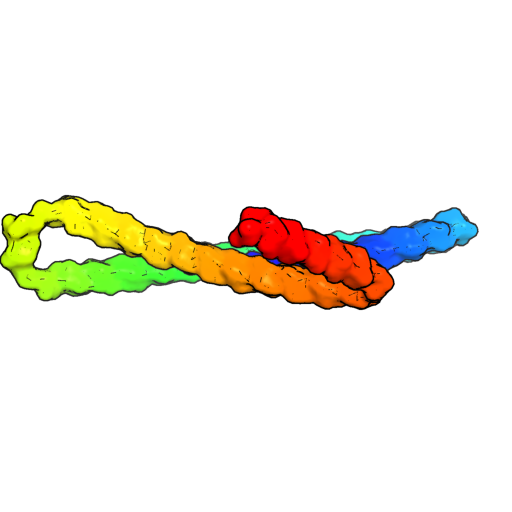O 1
ATOM 901 N N . GLY A 1 116 ? -7.856 -5.127 4.237 1.00 82.38 116 GLY A N 1
ATOM 902 C CA . GLY A 1 116 ? -7.048 -4.155 3.493 1.00 82.38 116 GLY A CA 1
ATOM 903 C C . GLY A 1 116 ? -5.702 -4.733 3.041 1.00 82.38 116 GLY A C 1
ATOM 904 O O . GLY A 1 116 ? -5.266 -4.524 1.912 1.00 82.38 116 GLY A O 1
ATOM 905 N N . GLN A 1 117 ? -5.054 -5.527 3.894 1.00 82.62 117 GLN A N 1
ATOM 906 C CA . GLN A 1 117 ? -3.795 -6.185 3.555 1.00 82.62 117 GLN A CA 1
ATOM 907 C C . GLN A 1 117 ? -3.981 -7.259 2.474 1.00 82.62 117 GLN A C 1
ATOM 909 O O . GLN A 1 117 ? -3.128 -7.403 1.602 1.00 82.62 117 GLN A O 1
ATOM 914 N N . TRP A 1 118 ? -5.111 -7.963 2.473 1.00 82.88 118 TRP A N 1
ATOM 915 C CA . TRP A 1 118 ? -5.450 -8.928 1.432 1.00 82.88 118 TRP A CA 1
ATOM 916 C C . TRP A 1 118 ? -5.620 -8.257 0.063 1.00 82.88 118 TRP A C 1
ATOM 918 O O . TRP A 1 118 ? -4.975 -8.673 -0.900 1.00 82.88 118 TRP A O 1
ATOM 928 N N . PHE A 1 119 ? -6.403 -7.174 -0.023 1.00 80.06 119 PHE A N 1
ATOM 929 C CA . PHE A 1 119 ? -6.558 -6.407 -1.266 1.00 80.06 119 PHE A CA 1
ATOM 930 C C . PHE A 1 119 ? -5.226 -5.838 -1.765 1.00 80.06 119 PHE A C 1
ATOM 932 O O . PHE A 1 119 ? -4.911 -5.946 -2.954 1.00 80.06 119 PHE A O 1
ATOM 939 N N . PHE A 1 120 ? -4.404 -5.315 -0.852 1.00 81.44 120 PHE A N 1
ATOM 940 C CA . PHE A 1 120 ? -3.057 -4.845 -1.161 1.00 81.44 120 PHE A CA 1
ATOM 941 C C . PHE A 1 120 ? -2.188 -5.941 -1.786 1.00 81.44 120 PHE A C 1
ATOM 943 O O . PHE A 1 120 ? -1.582 -5.732 -2.838 1.00 81.44 120 PHE A O 1
ATOM 950 N N . THR A 1 121 ? -2.128 -7.116 -1.156 1.00 82.88 121 THR A N 1
ATOM 951 C CA . THR A 1 121 ? -1.303 -8.231 -1.630 1.00 82.88 121 THR A CA 1
ATOM 952 C C . THR A 1 121 ? -1.791 -8.763 -2.975 1.00 82.88 121 THR A C 1
ATOM 954 O O . THR A 1 121 ? -0.971 -9.023 -3.854 1.00 82.88 121 THR A O 1
ATOM 957 N N . VAL A 1 122 ? -3.106 -8.866 -3.185 1.00 83.38 122 VAL A N 1
ATOM 958 C CA . VAL A 1 122 ? -3.669 -9.287 -4.478 1.00 83.38 122 VAL A CA 1
ATOM 959 C C . VAL A 1 122 ? -3.306 -8.289 -5.582 1.00 83.38 122 VAL A C 1
ATOM 961 O O . VAL A 1 122 ? -2.801 -8.694 -6.628 1.00 83.38 122 VAL A O 1
ATOM 964 N N . GLY A 1 123 ? -3.484 -6.985 -5.343 1.00 81.31 123 GLY A N 1
ATOM 965 C CA . GLY A 1 123 ? -3.118 -5.944 -6.309 1.00 81.31 123 GLY A CA 1
ATOM 966 C C . GLY A 1 123 ? -1.624 -5.946 -6.648 1.00 81.31 123 GLY A C 1
ATOM 967 O O . GLY A 1 123 ? -1.251 -5.867 -7.819 1.00 81.31 123 GLY A O 1
ATOM 968 N N . GLN A 1 124 ? -0.766 -6.114 -5.638 1.00 82.12 124 GLN A N 1
ATOM 969 C CA . GLN A 1 124 ? 0.684 -6.255 -5.807 1.00 82.12 124 GLN A CA 1
ATOM 970 C C . GLN A 1 124 ? 1.057 -7.424 -6.717 1.00 82.12 124 GLN A C 1
ATOM 972 O O . GLN A 1 124 ? 1.837 -7.251 -7.655 1.00 82.12 124 GLN A O 1
ATOM 977 N N . ILE A 1 125 ? 0.490 -8.607 -6.469 1.00 84.94 125 ILE A N 1
ATOM 978 C CA . ILE A 1 125 ? 0.766 -9.804 -7.271 1.00 84.94 125 ILE A CA 1
ATOM 979 C C . ILE A 1 125 ? 0.360 -9.570 -8.727 1.00 84.94 125 ILE A C 1
ATOM 981 O O . ILE A 1 125 ? 1.134 -9.878 -9.631 1.00 84.94 125 ILE A O 1
ATOM 985 N N . VAL A 1 126 ? -0.809 -8.974 -8.976 1.00 85.06 126 VAL A N 1
ATOM 986 C CA . VAL A 1 126 ? -1.281 -8.699 -10.342 1.00 85.06 126 VAL A CA 1
ATOM 987 C C . VAL A 1 126 ? -0.333 -7.750 -11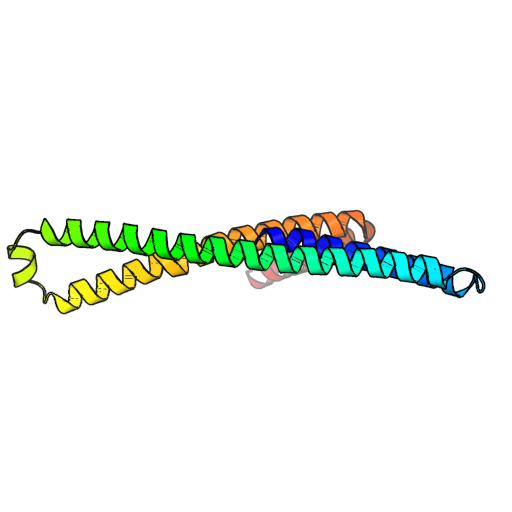.078 1.00 85.06 126 VAL A C 1
ATOM 989 O O . VAL A 1 126 ? 0.113 -8.066 -12.179 1.00 85.06 126 VAL A O 1
ATOM 992 N N . ILE A 1 127 ? 0.016 -6.612 -10.473 1.00 83.12 127 ILE A N 1
ATOM 993 C CA . ILE A 1 127 ? 0.849 -5.590 -11.126 1.00 83.12 127 ILE A CA 1
ATOM 994 C C . ILE A 1 127 ? 2.255 -6.125 -11.404 1.00 83.12 127 ILE A C 1
ATOM 996 O O . ILE A 1 127 ? 2.766 -5.972 -12.511 1.00 83.12 127 ILE A O 1
ATOM 1000 N N . THR A 1 128 ? 2.873 -6.782 -10.422 1.00 81.88 128 THR A N 1
ATOM 1001 C CA . THR A 1 128 ? 4.218 -7.356 -10.580 1.00 81.88 128 THR A CA 1
ATOM 1002 C C . THR A 1 128 ? 4.244 -8.473 -11.618 1.00 81.88 128 THR A C 1
ATOM 1004 O O . THR A 1 128 ? 5.166 -8.527 -12.429 1.00 81.88 128 THR A O 1
ATOM 1007 N N . THR A 1 129 ? 3.206 -9.308 -11.675 1.00 82.50 129 THR A N 1
ATOM 1008 C CA . THR A 1 129 ? 3.079 -10.357 -12.696 1.00 82.50 129 THR A CA 1
ATOM 1009 C C . THR A 1 129 ? 2.946 -9.764 -14.099 1.00 82.50 129 THR A C 1
ATOM 1011 O O . THR A 1 129 ? 3.646 -10.196 -15.012 1.00 82.50 129 THR A O 1
ATOM 1014 N N . VAL A 1 130 ? 2.102 -8.744 -14.284 1.00 83.50 130 VAL A N 1
ATOM 1015 C CA . VAL A 1 130 ? 1.960 -8.050 -15.577 1.00 83.50 130 VAL A CA 1
ATOM 1016 C C . VAL A 1 130 ? 3.276 -7.393 -15.995 1.00 83.50 130 VAL A C 1
ATOM 1018 O O . VAL A 1 130 ? 3.665 -7.478 -17.159 1.00 83.50 130 VAL A O 1
ATOM 1021 N N . LEU A 1 131 ? 3.993 -6.783 -15.050 1.00 82.50 131 LEU A N 1
ATOM 1022 C CA . LEU A 1 131 ? 5.295 -6.184 -15.320 1.00 82.50 131 LEU A CA 1
ATOM 1023 C C . LEU A 1 131 ? 6.320 -7.230 -15.779 1.00 82.50 131 LEU A C 1
ATOM 1025 O O . LEU A 1 131 ? 7.018 -7.014 -16.766 1.00 82.50 131 LEU A O 1
ATOM 1029 N N . LEU A 1 132 ? 6.385 -8.374 -15.093 1.00 82.06 132 LEU A N 1
ATOM 1030 C CA . LEU A 1 132 ? 7.279 -9.476 -15.452 1.00 82.06 132 LEU A CA 1
ATOM 1031 C C . LEU A 1 132 ? 6.971 -10.032 -16.845 1.00 82.06 132 LEU A C 1
ATOM 1033 O O . LEU A 1 132 ? 7.896 -10.289 -17.613 1.00 82.06 132 LEU A O 1
ATOM 1037 N N . LEU A 1 133 ? 5.687 -10.164 -17.191 1.00 81.19 133 LEU A N 1
ATOM 1038 C CA . LEU A 1 133 ? 5.254 -10.579 -18.527 1.00 81.19 133 LEU A CA 1
ATOM 1039 C C . LEU A 1 133 ? 5.703 -9.598 -19.616 1.00 81.19 133 LEU A C 1
ATOM 1041 O O . LEU A 1 133 ? 6.078 -10.027 -20.705 1.00 81.19 133 LEU A O 1
ATOM 1045 N N . TYR A 1 134 ? 5.670 -8.297 -19.324 1.00 82.56 134 TYR A N 1
ATOM 1046 C CA . TYR A 1 134 ? 6.086 -7.261 -20.265 1.00 82.56 134 TYR A CA 1
ATOM 1047 C C . TYR A 1 134 ? 7.610 -7.204 -20.442 1.00 82.56 134 TYR A C 1
ATOM 1049 O O . TYR A 1 134 ? 8.095 -7.111 -21.566 1.00 82.56 134 TYR A O 1
ATOM 1057 N N . VAL A 1 135 ? 8.368 -7.250 -19.343 1.00 81.31 135 VAL A N 1
ATOM 1058 C CA . VAL A 1 135 ? 9.829 -7.060 -19.366 1.00 81.31 135 VAL A CA 1
ATOM 1059 C C . VAL A 1 135 ? 10.562 -8.326 -19.815 1.00 81.31 135 VAL A C 1
ATOM 1061 O O . VAL A 1 135 ? 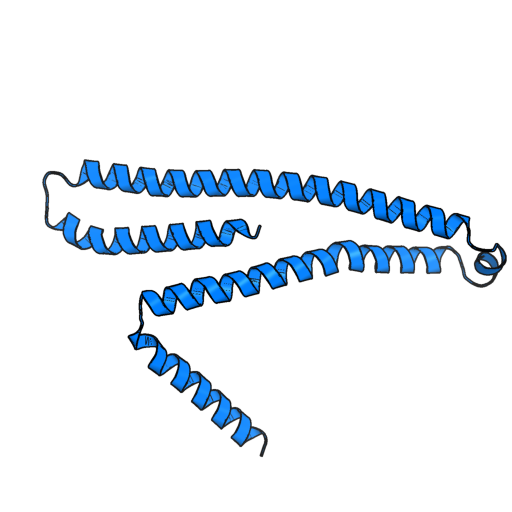11.517 -8.237 -20.585 1.00 81.31 135 VAL A O 1
ATOM 1064 N N . THR A 1 136 ? 10.114 -9.507 -19.380 1.00 79.94 136 THR A N 1
ATOM 1065 C CA . THR A 1 136 ? 10.869 -10.756 -19.571 1.00 79.94 136 THR A CA 1
ATOM 1066 C C . THR A 1 136 ? 9.969 -11.905 -20.047 1.00 79.94 136 THR A C 1
ATOM 1068 O O . THR A 1 136 ? 9.819 -12.910 -19.346 1.00 79.94 136 THR A O 1
ATOM 1071 N N . PRO A 1 137 ? 9.393 -11.829 -21.263 1.00 75.75 137 PRO A N 1
ATOM 1072 C CA . PRO A 1 137 ? 8.460 -12.846 -21.762 1.00 75.75 137 PRO A CA 1
ATOM 1073 C C . PRO A 1 137 ? 9.081 -14.251 -21.865 1.00 75.75 137 PRO A C 1
ATOM 1075 O O . PRO A 1 137 ? 8.389 -15.255 -21.705 1.00 75.75 137 PRO A O 1
ATOM 1078 N N . TRP A 1 138 ? 10.399 -14.348 -22.063 1.00 76.75 138 TRP A N 1
ATOM 1079 C CA . TRP A 1 138 ? 11.124 -15.622 -22.133 1.00 76.75 138 TRP A CA 1
ATOM 1080 C C . TRP A 1 138 ? 11.315 -16.308 -20.766 1.00 76.75 138 TRP A C 1
ATOM 1082 O O . TRP A 1 138 ? 11.510 -17.522 -20.714 1.00 76.75 138 TRP A O 1
ATOM 1092 N N . ALA A 1 139 ? 11.212 -15.574 -19.651 1.00 69.94 139 ALA A N 1
ATOM 1093 C CA . ALA A 1 139 ? 11.371 -16.124 -18.300 1.00 69.94 139 ALA A CA 1
ATOM 1094 C C . ALA A 1 139 ? 10.139 -16.908 -17.807 1.00 69.94 139 ALA A C 1
ATOM 1096 O O . ALA A 1 139 ? 10.192 -17.552 -16.761 1.00 69.94 139 ALA A O 1
ATOM 1097 N N . PHE A 1 140 ? 9.038 -16.915 -18.565 1.00 74.69 140 PHE A N 1
ATOM 1098 C CA . PHE A 1 140 ? 7.822 -17.645 -18.196 1.00 74.69 140 PHE A CA 1
ATOM 1099 C C . PHE A 1 140 ? 8.014 -19.172 -18.229 1.00 74.69 140 PHE A C 1
ATOM 1101 O O . PHE A 1 140 ? 7.472 -19.894 -17.392 1.00 74.69 140 PHE A O 1
ATOM 1108 N N . GLY A 1 141 ? 8.849 -19.663 -19.152 1.00 78.69 141 GLY A N 1
ATOM 1109 C CA . GLY A 1 141 ? 9.182 -21.084 -19.293 1.00 78.69 141 GLY A CA 1
ATOM 1110 C C . GLY A 1 141 ? 9.753 -21.719 -18.015 1.00 78.69 141 GLY A C 1
ATOM 1111 O O . GLY A 1 141 ? 9.169 -22.685 -17.519 1.00 78.69 141 GLY A O 1
ATOM 1112 N N . PRO A 1 142 ? 10.853 -21.195 -17.439 1.00 79.81 142 PRO A N 1
ATOM 1113 C CA . PRO A 1 142 ? 11.434 -21.763 -16.222 1.00 79.81 142 PRO A CA 1
ATOM 1114 C C . PRO A 1 142 ? 10.517 -21.657 -14.994 1.00 79.81 142 PRO A C 1
ATOM 1116 O O . PRO A 1 142 ? 10.505 -22.576 -14.179 1.00 79.81 142 PRO A O 1
ATOM 1119 N N . VAL A 1 143 ? 9.700 -20.603 -14.868 1.00 80.69 143 VAL A N 1
ATOM 1120 C CA . VAL A 1 143 ? 8.744 -20.463 -13.749 1.00 80.69 143 VAL A CA 1
ATOM 1121 C C . VAL A 1 143 ? 7.667 -21.551 -13.796 1.00 80.69 143 VAL A C 1
ATOM 1123 O O . VAL A 1 143 ? 7.395 -22.195 -12.781 1.00 80.69 143 VAL A O 1
ATOM 1126 N N . ILE A 1 144 ? 7.098 -21.812 -14.978 1.00 82.62 144 ILE A N 1
ATOM 1127 C CA . ILE A 1 144 ? 6.140 -22.908 -15.171 1.00 82.62 144 ILE A CA 1
ATOM 1128 C C . ILE A 1 144 ? 6.815 -24.257 -14.911 1.00 82.62 144 ILE A C 1
ATOM 1130 O O . ILE A 1 144 ? 6.240 -25.097 -14.224 1.00 82.62 144 ILE A O 1
ATOM 1134 N N . ALA A 1 145 ? 8.044 -24.459 -15.393 1.00 83.31 145 ALA A N 1
ATOM 1135 C CA . ALA A 1 145 ? 8.777 -25.703 -15.169 1.00 83.31 145 ALA A CA 1
ATOM 1136 C C . ALA A 1 145 ? 8.993 -25.987 -13.669 1.00 83.31 145 ALA A C 1
ATOM 1138 O O . ALA A 1 145 ? 8.752 -27.106 -13.222 1.00 83.31 145 ALA A O 1
ATOM 1139 N N . ILE A 1 146 ? 9.366 -24.979 -12.873 1.00 86.56 146 ILE A N 1
ATOM 1140 C CA . ILE A 1 146 ? 9.555 -25.109 -11.416 1.00 86.56 146 ILE A CA 1
ATOM 1141 C C . ILE A 1 146 ? 8.231 -25.412 -10.694 1.00 86.56 146 ILE A C 1
ATOM 1143 O O . ILE A 1 146 ? 8.210 -26.229 -9.768 1.00 86.56 146 ILE A O 1
ATOM 1147 N N . LEU A 1 147 ? 7.121 -24.791 -11.112 1.00 85.06 147 LEU A N 1
ATOM 1148 C CA . LEU A 1 147 ? 5.786 -25.078 -10.571 1.00 85.06 147 LEU A CA 1
ATOM 1149 C C . LEU A 1 147 ? 5.324 -26.498 -10.915 1.00 85.06 147 LEU A C 1
ATOM 1151 O O . LEU A 1 147 ? 4.837 -27.210 -10.040 1.00 85.06 147 LEU A O 1
ATOM 1155 N N . CYS A 1 148 ? 5.530 -26.936 -12.158 1.00 85.44 148 CYS A N 1
ATOM 1156 C CA . CYS A 1 148 ? 5.232 -28.300 -12.587 1.00 85.44 148 CYS A CA 1
ATOM 1157 C C . CYS A 1 148 ? 6.061 -29.329 -11.810 1.00 85.44 148 CYS A C 1
ATOM 1159 O O . CYS A 1 148 ? 5.508 -30.326 -11.357 1.00 85.44 148 CYS A O 1
ATOM 1161 N N . ILE A 1 149 ? 7.355 -29.076 -11.592 1.00 90.75 149 ILE A N 1
ATOM 1162 C CA . ILE A 1 149 ? 8.222 -29.956 -10.796 1.00 90.75 149 ILE A CA 1
ATOM 1163 C C . ILE A 1 149 ? 7.725 -30.043 -9.347 1.00 90.75 149 ILE A C 1
ATOM 1165 O O . ILE A 1 149 ? 7.577 -31.147 -8.830 1.00 90.75 149 ILE A O 1
ATOM 1169 N N . ASN A 1 150 ? 7.403 -28.915 -8.705 1.00 85.44 150 ASN A N 1
ATOM 1170 C CA . ASN A 1 150 ? 6.848 -28.920 -7.345 1.00 85.44 150 ASN A CA 1
ATOM 1171 C C . ASN A 1 150 ? 5.517 -29.677 -7.260 1.00 85.44 150 ASN A C 1
ATOM 1173 O O . ASN A 1 150 ? 5.292 -30.417 -6.306 1.00 85.44 150 ASN A O 1
ATOM 1177 N N . MET A 1 151 ? 4.649 -29.523 -8.262 1.00 86.19 151 MET A N 1
ATOM 1178 C CA . MET A 1 151 ? 3.359 -30.210 -8.305 1.00 86.19 151 MET A CA 1
ATOM 1179 C C . MET A 1 151 ? 3.533 -31.724 -8.492 1.00 86.19 151 MET A C 1
ATOM 1181 O O . MET A 1 151 ? 2.908 -32.499 -7.773 1.00 86.19 151 MET A O 1
ATOM 1185 N N . VAL A 1 152 ? 4.448 -32.154 -9.367 1.00 88.06 152 VAL A N 1
ATOM 1186 C CA . VAL A 1 152 ? 4.797 -33.574 -9.552 1.00 88.06 152 VAL A CA 1
ATOM 1187 C C . VAL A 1 152 ? 5.402 -34.168 -8.280 1.00 88.06 152 VAL A C 1
ATOM 1189 O O . VAL A 1 152 ? 5.023 -35.269 -7.894 1.00 88.06 152 VAL A O 1
ATOM 1192 N N . VAL A 1 153 ? 6.299 -33.450 -7.600 1.00 88.81 153 VAL A N 1
ATOM 1193 C CA . VAL A 1 153 ? 6.918 -33.903 -6.343 1.00 88.81 153 VAL A CA 1
ATOM 1194 C C . VAL A 1 153 ? 5.885 -34.019 -5.219 1.00 88.81 153 VAL A C 1
ATOM 1196 O O . VAL A 1 153 ? 5.874 -35.026 -4.520 1.00 88.81 153 VAL A O 1
ATOM 1199 N N . LEU A 1 154 ? 4.977 -33.049 -5.069 1.00 84.81 154 LEU A N 1
ATOM 1200 C CA . LEU A 1 154 ? 3.895 -33.114 -4.077 1.00 84.81 154 LEU A CA 1
ATOM 1201 C C . LEU A 1 154 ? 2.948 -34.289 -4.324 1.00 84.81 154 LEU A C 1
ATOM 1203 O O . LEU A 1 154 ? 2.567 -34.971 -3.377 1.00 84.81 154 LEU A O 1
ATOM 1207 N N . VAL A 1 155 ? 2.597 -34.549 -5.586 1.00 85.75 155 VAL A N 1
ATOM 1208 C CA . VAL A 1 155 ? 1.786 -35.715 -5.953 1.00 85.75 155 VAL A CA 1
ATOM 1209 C C . VAL A 1 155 ? 2.538 -37.011 -5.636 1.00 85.75 155 VAL A C 1
ATOM 1211 O O . VAL A 1 155 ? 1.946 -37.916 -5.070 1.00 85.75 155 VAL A O 1
ATOM 1214 N N . ASN A 1 156 ? 3.841 -37.092 -5.915 1.00 78.38 156 ASN A N 1
ATOM 1215 C CA . ASN A 1 156 ? 4.649 -38.295 -5.668 1.00 78.38 156 ASN A CA 1
ATOM 1216 C C . ASN A 1 156 ? 4.938 -38.555 -4.174 1.00 78.38 156 ASN A C 1
ATOM 1218 O O . ASN A 1 156 ? 5.172 -39.689 -3.794 1.00 78.38 156 ASN A O 1
ATOM 1222 N N . ILE A 1 157 ? 4.923 -37.525 -3.319 1.00 80.38 157 ILE A N 1
ATOM 1223 C CA . ILE A 1 157 ? 5.081 -37.670 -1.856 1.00 80.38 157 ILE A CA 1
ATOM 1224 C C . ILE A 1 157 ? 3.766 -38.093 -1.178 1.00 80.38 157 ILE A C 1
ATOM 1226 O O . ILE A 1 157 ? 3.786 -38.652 -0.083 1.00 80.38 157 ILE A O 1
ATOM 1230 N N . HIS A 1 158 ? 2.620 -37.795 -1.796 1.00 68.31 158 HIS A N 1
ATOM 1231 C CA . HIS A 1 158 ? 1.294 -38.079 -1.239 1.00 68.31 158 HIS A CA 1
ATOM 1232 C C . HIS A 1 158 ? 0.699 -39.429 -1.714 1.00 68.31 158 HIS A C 1
ATOM 1234 O O . HIS A 1 158 ? -0.417 -39.772 -1.309 1.00 68.31 158 HIS A O 1
ATOM 1240 N N . PHE A 1 159 ? 1.433 -40.183 -2.542 1.00 51.59 159 PHE A N 1
ATOM 1241 C CA . PHE A 1 159 ? 1.172 -41.575 -2.945 1.00 51.59 159 PHE A CA 1
ATOM 1242 C C . PHE A 1 159 ? 2.251 -42.502 -2.376 1.00 51.59 159 PHE A C 1
ATOM 1244 O O . PHE A 1 159 ? 1.905 -43.669 -2.082 1.00 51.59 159 PHE A O 1
#

InterPro domains:
  IPR011527 ABC transporter type 1, transmembrane domain [PF00664] (8-153)
  IPR011527 ABC transporter type 1, transmembrane domain [PS50929] (9-155)
  IPR036640 ABC transporter type 1, transmembrane domain superfamily 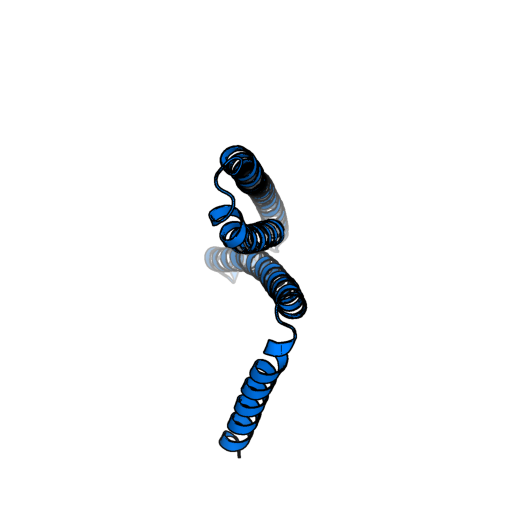[G3DSA:1.20.1560.10] (4-158)
  IPR036640 ABC transporter type 1, transmembrane domain superfamily [SSF90123] (8-154)
  IPR050173 ATP-binding cassette transporter C-like [PTHR24223] (8-151)

pLDDT: mean 79.26, std 7.71, range [51.59, 90.75]

Secondary structure (DSSP, 8-state):
-TTHHHHHHHHHHHHHHHHHHHHHHTT-TTSHHHHHHHHHHHHHHHHHHHHHHHHHHHHHHHHHHHHHHHHHHHHHHHHHHTS-THHHHHS-HHHHHHHHHHHHHIIIIIIHHHHHHHHHHHHHHHHHHHHHHHH-GGGHHHHHHHHHHHHHHHHHH--

Radius of gyration: 26.79 Å; chains: 1; bounding box: 64×60×63 Å

Foldseek 3Di:
DLVLLVLVVVLVVLVVVCVVCVVVLVVVPDPSPVVVVVSVVVSVVSVVVSVVVVVVVVVVVVVVLVVVVVVLVVVVVVVVVPDDPVVCVVDPPVVVCVVVVVVSCCCSPVVVVVVVVVVSVVVNVVVVVVVCCVPPVPVVVVVVVVVVVVVVVVVVVVD